Protein AF-A0A071LYA4-F1 (afdb_monomer_lite)

Secondary structure (DSSP, 8-state):
-----SSS------SSS------SSS------SS------SS------SSEEEEEETTEEEEEETTEEEEE-SS------S----PPPP---------SS---S---HHHHHHHHHHT-------

Structure (mmCIF, N/CA/C/O backbone):
data_AF-A0A071LYA4-F1
#
_entry.id   AF-A0A071LYA4-F1
#
loop_
_atom_site.group_PDB
_atom_site.id
_atom_site.type_symbol
_atom_site.label_atom_id
_atom_site.label_alt_id
_atom_site.label_comp_id
_atom_site.label_asym_id
_atom_site.label_entity_id
_atom_site.label_seq_id
_atom_site.pdbx_PDB_ins_code
_atom_site.Cartn_x
_atom_site.Cartn_y
_atom_site.Cartn_z
_atom_site.occupancy
_atom_site.B_iso_or_equiv
_atom_site.auth_seq_id
_atom_site.auth_comp_id
_atom_site.auth_asym_id
_atom_site.auth_atom_id
_atom_site.pdbx_PDB_model_num
ATOM 1 N N . MET A 1 1 ? -26.573 -4.778 8.489 1.00 68.19 1 MET A N 1
ATOM 2 C CA . MET A 1 1 ? -26.110 -4.391 9.841 1.00 68.19 1 MET A CA 1
ATOM 3 C C . MET A 1 1 ? -24.895 -3.494 9.671 1.00 68.19 1 MET A C 1
ATOM 5 O O . MET A 1 1 ? -24.032 -3.852 8.880 1.00 68.19 1 MET A O 1
ATOM 9 N N . GLY A 1 2 ? -24.847 -2.335 10.327 1.00 89.19 2 GLY A N 1
ATOM 10 C CA . GLY A 1 2 ? -23.759 -1.366 10.171 1.00 89.19 2 GLY A CA 1
ATOM 11 C C . GLY A 1 2 ? -23.593 -0.511 11.422 1.00 89.19 2 GLY A C 1
ATOM 12 O O . GLY A 1 2 ? -24.524 -0.397 12.216 1.00 89.19 2 GLY A O 1
ATOM 13 N N . VAL A 1 3 ? -22.405 0.060 11.597 1.00 92.12 3 VAL A N 1
ATOM 14 C CA . VAL A 1 3 ? -22.086 0.982 12.693 1.00 92.12 3 VAL A CA 1
ATOM 15 C C . VAL A 1 3 ? -21.776 2.338 12.076 1.00 92.12 3 VAL A C 1
ATOM 17 O O . VAL A 1 3 ? -20.984 2.423 11.140 1.00 92.12 3 VAL A O 1
ATOM 20 N N . PHE A 1 4 ? -22.409 3.387 12.590 1.00 94.44 4 PHE A N 1
ATOM 21 C CA . PHE A 1 4 ? -22.237 4.756 12.119 1.00 94.44 4 PHE A CA 1
ATOM 22 C C . PHE A 1 4 ? -22.184 5.700 13.319 1.00 94.44 4 PHE A C 1
AT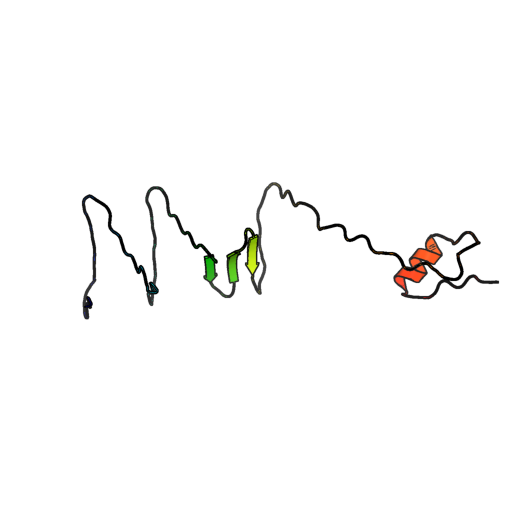OM 24 O O . PHE A 1 4 ? -23.008 5.596 14.225 1.00 94.44 4 PHE A O 1
ATOM 31 N N . ALA A 1 5 ? -21.212 6.609 13.324 1.00 94.88 5 ALA A N 1
ATOM 32 C CA . ALA A 1 5 ? -21.089 7.665 14.320 1.00 94.88 5 ALA A CA 1
ATOM 33 C C . ALA A 1 5 ? -21.239 9.015 13.611 1.00 94.88 5 ALA A C 1
ATOM 35 O O . ALA A 1 5 ? -20.425 9.351 12.756 1.00 94.88 5 ALA A O 1
ATOM 36 N N . GLN A 1 6 ? -22.284 9.772 13.956 1.00 94.38 6 GLN A N 1
ATOM 37 C CA . GLN A 1 6 ? -22.558 11.082 13.353 1.00 94.38 6 GLN A CA 1
ATOM 38 C C . GLN A 1 6 ? -21.661 12.188 13.928 1.00 94.38 6 GLN A C 1
ATOM 40 O O . GLN A 1 6 ? -21.243 13.086 13.207 1.00 94.38 6 GLN A O 1
ATOM 45 N N . HIS A 1 7 ? -21.359 12.113 15.227 1.00 93.12 7 HIS A N 1
ATOM 46 C CA . HIS A 1 7 ? -20.506 13.058 15.944 1.00 93.12 7 HIS A CA 1
ATOM 47 C C . HIS A 1 7 ? -19.510 12.290 16.825 1.00 93.12 7 HIS A C 1
ATOM 49 O O . HIS A 1 7 ? -19.835 11.228 17.357 1.00 93.12 7 HIS A O 1
ATOM 55 N N . GLY A 1 8 ? -18.304 12.835 17.005 1.00 90.81 8 GLY A N 1
ATOM 56 C CA . GLY A 1 8 ? -17.241 12.215 17.802 1.00 90.81 8 GLY A CA 1
ATOM 57 C C . GLY A 1 8 ? -16.367 11.240 17.005 1.00 90.81 8 GLY A C 1
ATOM 58 O O . GLY A 1 8 ? -16.170 11.407 15.805 1.00 90.81 8 GLY A O 1
ATOM 59 N N . LYS A 1 9 ? -15.793 10.241 17.689 1.00 92.25 9 LYS A N 1
ATOM 60 C CA . LYS A 1 9 ? -14.896 9.238 17.089 1.00 92.25 9 LYS A CA 1
ATOM 61 C C . LYS A 1 9 ? -15.485 7.836 17.196 1.00 92.25 9 LYS A C 1
ATOM 63 O O . LYS A 1 9 ? -16.080 7.492 18.213 1.00 92.25 9 LYS A O 1
ATOM 68 N N . LEU A 1 10 ? -15.229 7.009 16.189 1.00 94.62 10 LEU A N 1
ATOM 69 C CA . LEU A 1 10 ? -15.435 5.566 16.260 1.00 94.62 10 LEU A CA 1
ATOM 70 C C . LEU A 1 10 ? -14.089 4.895 16.561 1.00 94.62 10 LEU A C 1
ATOM 72 O O . LEU A 1 10 ? -13.127 5.084 15.820 1.00 94.62 10 LEU A O 1
ATOM 76 N N . SER A 1 11 ? -14.008 4.125 17.646 1.00 94.00 11 SER A N 1
ATOM 77 C CA . SER A 1 11 ? -12.791 3.401 18.030 1.00 94.00 11 SER A CA 1
ATOM 78 C C . SER A 1 11 ? -13.092 1.938 18.316 1.00 94.00 11 SER A C 1
ATOM 80 O O . SER A 1 11 ? -13.961 1.643 19.133 1.00 94.00 11 SER A O 1
ATOM 82 N N . LEU A 1 12 ? -12.327 1.038 17.698 1.00 93.44 12 LEU A N 1
ATOM 83 C CA . LEU A 1 12 ? -12.319 -0.386 18.015 1.00 93.44 12 LEU A CA 1
ATOM 84 C C . LEU A 1 12 ? -10.943 -0.743 18.575 1.00 93.44 12 LEU A C 1
ATOM 86 O O . LEU A 1 12 ? -9.937 -0.608 17.881 1.00 93.44 12 LEU A O 1
ATOM 90 N N . ILE A 1 13 ? -10.900 -1.153 19.840 1.00 94.94 13 ILE A N 1
ATOM 91 C CA . ILE A 1 13 ? -9.660 -1.417 20.570 1.00 94.94 13 ILE A CA 1
ATOM 92 C C . ILE A 1 13 ? -9.798 -2.779 21.244 1.00 94.94 13 ILE A C 1
ATOM 94 O O . ILE A 1 13 ? -10.793 -3.033 21.918 1.00 94.94 13 ILE A O 1
ATOM 98 N N . SER A 1 14 ? -8.792 -3.634 21.075 1.00 95.50 14 SER A N 1
ATOM 99 C CA . SER A 1 14 ? -8.645 -4.875 21.833 1.00 95.50 14 SER A CA 1
ATOM 100 C C . SER A 1 14 ? -7.408 -4.770 22.716 1.00 95.50 14 SER A C 1
ATOM 102 O O . SER A 1 14 ? -6.325 -4.471 22.216 1.00 95.50 14 SER A O 1
ATOM 104 N N . ALA A 1 15 ? -7.562 -4.988 24.023 1.00 95.00 15 ALA A N 1
ATOM 105 C CA . ALA A 1 15 ? -6.438 -4.965 24.961 1.00 95.00 15 ALA A CA 1
ATOM 106 C C . ALA A 1 15 ? -5.530 -6.194 24.794 1.00 95.00 15 ALA A C 1
ATOM 108 O O . ALA A 1 15 ? -4.311 -6.094 24.916 1.00 95.00 15 ALA A O 1
ATOM 109 N N . GLN A 1 16 ? -6.133 -7.352 24.515 1.00 93.00 16 GLN A N 1
ATOM 110 C CA . GLN A 1 16 ? -5.453 -8.623 24.292 1.00 93.00 16 GLN A CA 1
ATOM 111 C C . GLN A 1 16 ? -6.194 -9.422 23.220 1.00 93.00 16 GLN A C 1
ATOM 113 O O . GLN A 1 16 ? -7.422 -9.433 23.176 1.00 93.00 16 GLN A O 1
ATOM 118 N N . GLY A 1 17 ? -5.445 -10.121 22.371 1.00 93.56 17 GLY A N 1
ATOM 119 C CA . GLY A 1 17 ? -6.007 -10.911 21.275 1.00 93.56 17 GLY A CA 1
ATOM 120 C C . GLY A 1 17 ? -6.190 -10.124 19.968 1.00 93.56 17 GLY A C 1
ATOM 121 O O . GLY A 1 17 ? -6.072 -8.895 1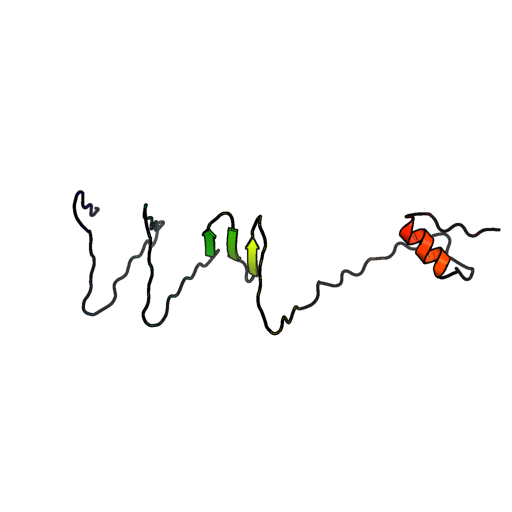9.945 1.00 93.56 17 GLY A O 1
ATOM 122 N N . PRO A 1 18 ? -6.425 -10.832 18.851 1.00 95.38 18 PRO A N 1
ATOM 123 C CA . PRO A 1 18 ? -6.393 -10.242 17.520 1.00 95.38 18 PRO A CA 1
ATOM 124 C C . PRO A 1 18 ? -7.672 -9.466 17.193 1.00 95.38 18 PRO A C 1
ATOM 126 O O . PRO A 1 18 ? -8.776 -9.879 17.535 1.00 95.38 18 PRO A O 1
ATOM 129 N N . VAL A 1 19 ? -7.519 -8.389 16.425 1.00 95.94 19 VAL A N 1
ATOM 130 C CA . VAL A 1 19 ? -8.624 -7.742 15.710 1.00 95.94 19 VAL A CA 1
ATOM 131 C C . VAL A 1 19 ? -8.558 -8.195 14.257 1.00 95.94 19 VAL A C 1
ATOM 133 O O . VAL A 1 19 ? -7.509 -8.081 13.625 1.00 95.94 19 VAL A O 1
ATOM 136 N N . GLN A 1 20 ? -9.660 -8.725 13.727 1.00 94.62 20 GLN A N 1
ATOM 137 C CA . GLN A 1 20 ? -9.729 -9.217 12.353 1.00 94.62 20 GLN A CA 1
ATOM 138 C C . GLN A 1 20 ? -10.900 -8.582 11.611 1.00 94.62 20 GLN A C 1
ATOM 140 O O . GLN A 1 20 ? -12.027 -8.569 12.100 1.00 94.62 20 GLN A O 1
ATOM 145 N N . PHE A 1 21 ? -10.628 -8.113 10.398 1.00 94.06 21 PHE A N 1
ATOM 146 C CA . PHE A 1 21 ? -11.637 -7.657 9.451 1.00 94.06 21 PHE A CA 1
ATOM 147 C C . PHE A 1 21 ? -11.519 -8.525 8.203 1.00 94.06 21 PHE A C 1
ATOM 149 O O . PHE A 1 21 ? -10.429 -8.652 7.648 1.00 94.06 21 PHE A O 1
ATOM 156 N N . GLN A 1 22 ? -12.617 -9.136 7.760 1.00 94.69 22 GLN A N 1
ATOM 157 C CA . GLN A 1 22 ? -12.615 -10.017 6.593 1.00 94.69 22 GLN A CA 1
ATOM 158 C C . GLN A 1 22 ? -13.873 -9.804 5.751 1.00 94.69 22 GLN A C 1
ATOM 160 O O . GLN A 1 22 ? -14.978 -9.726 6.281 1.00 94.69 22 GLN A O 1
ATOM 165 N N . ALA A 1 23 ? -13.696 -9.763 4.433 1.00 96.00 23 ALA A N 1
ATOM 166 C CA . ALA A 1 23 ? -14.776 -9.813 3.456 1.00 96.00 23 ALA A CA 1
ATOM 167 C C . ALA A 1 23 ? -14.569 -11.064 2.589 1.00 96.00 23 ALA A C 1
ATOM 169 O O . ALA A 1 23 ? -13.824 -11.031 1.618 1.00 96.00 23 ALA A O 1
ATOM 170 N N . GLN A 1 24 ? -15.170 -12.194 2.979 1.00 94.38 24 GLN A N 1
ATOM 171 C CA . GLN A 1 24 ? -14.879 -13.500 2.360 1.00 94.38 24 GLN A CA 1
ATOM 172 C C . GLN A 1 24 ? -15.393 -13.609 0.918 1.00 94.38 24 GLN A C 1
ATOM 174 O O . GLN A 1 24 ? -14.705 -14.140 0.054 1.00 94.38 24 GLN A O 1
ATOM 179 N N . ASN A 1 25 ? -16.578 -13.054 0.659 1.00 96.00 25 ASN A N 1
ATOM 180 C CA . ASN A 1 25 ? -17.245 -13.096 -0.647 1.00 96.00 25 ASN A CA 1
ATOM 181 C C . ASN A 1 25 ? -17.496 -11.689 -1.214 1.00 96.00 25 ASN A C 1
ATOM 183 O O . ASN A 1 25 ? -18.349 -11.507 -2.078 1.00 96.00 25 ASN A O 1
ATOM 187 N N . GLY A 1 26 ? -16.804 -10.676 -0.687 1.00 94.56 26 GLY A N 1
ATOM 188 C CA . GLY A 1 26 ? -17.047 -9.273 -1.011 1.00 94.56 26 GLY A CA 1
ATOM 189 C C . GLY A 1 26 ? -15.768 -8.450 -1.045 1.00 94.56 26 GLY A C 1
ATOM 190 O O . GLY A 1 26 ? -14.672 -8.948 -0.796 1.00 94.56 26 GLY A O 1
ATOM 191 N N . VAL A 1 27 ? -15.919 -7.167 -1.356 1.00 95.06 27 VAL A N 1
ATOM 192 C CA . VAL A 1 27 ? -14.807 -6.215 -1.399 1.00 95.06 27 VAL A CA 1
ATOM 193 C C . VAL A 1 27 ? -14.724 -5.465 -0.074 1.00 95.06 27 VAL A C 1
ATOM 195 O O . VAL A 1 27 ? -15.741 -5.108 0.517 1.00 95.06 27 VAL A O 1
ATOM 198 N N . MET A 1 28 ? -13.501 -5.207 0.380 1.00 95.56 28 MET A N 1
ATOM 199 C CA . MET A 1 28 ? -13.229 -4.328 1.509 1.00 95.56 28 MET A CA 1
ATOM 200 C C . MET A 1 28 ? -12.746 -2.967 0.996 1.00 95.56 28 MET A C 1
ATOM 202 O O . MET A 1 28 ? -11.756 -2.897 0.269 1.00 95.56 28 MET A O 1
ATOM 206 N N . HIS A 1 29 ? -13.422 -1.893 1.404 1.00 95.31 29 HIS A N 1
ATOM 207 C CA . HIS A 1 29 ? -13.019 -0.515 1.124 1.00 95.31 29 HIS A CA 1
ATOM 208 C C . HIS A 1 29 ? -12.669 0.202 2.429 1.00 95.31 29 HIS A C 1
ATOM 210 O O . HIS A 1 29 ? -13.491 0.272 3.339 1.00 95.31 29 HIS A O 1
ATOM 216 N N . LEU A 1 30 ? -11.447 0.736 2.510 1.00 94.94 30 LEU A N 1
ATOM 217 C CA . LEU A 1 30 ? -11.007 1.630 3.580 1.00 94.94 30 LEU A CA 1
ATOM 218 C C . LEU A 1 30 ? -10.654 2.975 2.950 1.00 94.94 30 LEU A C 1
ATOM 220 O O . LEU A 1 30 ? -9.736 3.062 2.136 1.00 94.94 30 LEU A O 1
ATOM 224 N N . SER A 1 31 ? -11.376 4.019 3.333 1.00 95.38 31 SER A N 1
ATOM 225 C CA . SER A 1 31 ? -11.181 5.377 2.833 1.00 95.38 31 SER A CA 1
ATOM 226 C C . SER A 1 31 ? -11.283 6.373 3.978 1.00 95.38 31 SER A C 1
ATOM 228 O O . SER A 1 31 ? -12.074 6.185 4.900 1.00 95.38 31 SER A O 1
ATOM 230 N N . ALA A 1 32 ? -10.500 7.441 3.899 1.00 96.44 32 ALA A N 1
ATOM 231 C CA . ALA A 1 32 ? -10.556 8.564 4.821 1.00 96.44 32 ALA A CA 1
ATOM 232 C C . ALA A 1 32 ? -10.393 9.856 4.018 1.00 96.44 32 ALA A C 1
ATOM 234 O O . ALA A 1 32 ? -9.552 9.910 3.125 1.00 96.44 32 ALA A O 1
ATOM 235 N N . GLU A 1 33 ? -11.180 10.880 4.341 1.00 96.31 33 GLU A N 1
ATOM 236 C CA . GLU A 1 33 ? -11.106 12.188 3.677 1.00 96.31 33 GLU A CA 1
ATOM 237 C C . GLU A 1 33 ? -9.781 12.904 3.969 1.00 96.31 33 GLU A C 1
ATOM 239 O O . GLU A 1 33 ? -9.187 13.509 3.085 1.00 96.31 33 GLU A O 1
ATOM 244 N N . GLN A 1 34 ? -9.299 12.805 5.210 1.00 96.00 34 GLN A N 1
ATOM 245 C CA . GLN A 1 34 ? -8.090 13.498 5.647 1.00 96.00 34 GLN A CA 1
ATOM 246 C C . GLN A 1 34 ? -6.859 12.592 5.571 1.00 96.00 34 GLN A C 1
ATOM 248 O O . GLN A 1 34 ? -6.022 12.717 4.682 1.00 96.00 34 GLN A O 1
ATOM 253 N N . LYS A 1 35 ? -6.717 11.676 6.535 1.00 95.75 35 LYS A N 1
ATOM 254 C CA . LYS A 1 35 ? -5.518 10.852 6.687 1.00 95.75 35 LYS A CA 1
ATOM 255 C C . LYS A 1 35 ? -5.887 9.426 7.055 1.00 95.75 35 LYS A C 1
ATOM 257 O O . LYS A 1 35 ? -6.620 9.194 8.013 1.00 95.75 35 LYS A O 1
ATOM 262 N N . LEU A 1 36 ? -5.287 8.475 6.347 1.00 96.25 36 LEU A N 1
ATOM 263 C CA . LEU A 1 36 ? -5.298 7.059 6.695 1.00 96.25 36 LEU A CA 1
ATOM 264 C C . LEU A 1 36 ? -3.900 6.667 7.184 1.00 96.25 36 LEU A C 1
ATOM 266 O O . LEU A 1 36 ? -2.905 6.949 6.521 1.00 96.25 36 LEU A O 1
ATOM 270 N N . THR A 1 37 ? -3.815 6.057 8.367 1.00 96.12 37 THR A N 1
ATOM 271 C CA . THR A 1 37 ? -2.545 5.657 8.990 1.00 96.12 37 THR A CA 1
ATOM 272 C C . THR A 1 37 ? -2.609 4.187 9.388 1.00 96.12 37 THR A C 1
ATOM 274 O O . THR A 1 37 ? -3.450 3.809 10.198 1.00 96.12 37 THR A O 1
ATOM 277 N N . LEU A 1 38 ? -1.712 3.369 8.833 1.00 95.31 38 LEU A N 1
ATOM 278 C CA . LEU A 1 38 ? -1.515 1.969 9.212 1.00 95.31 38 LEU A CA 1
ATOM 279 C C . LEU A 1 38 ? -0.118 1.843 9.812 1.00 95.31 38 LEU A C 1
ATOM 281 O O . LEU A 1 38 ? 0.873 2.067 9.122 1.00 95.31 38 LEU A O 1
ATOM 285 N N . ILE A 1 39 ? -0.047 1.533 11.104 1.00 96.12 39 ILE A N 1
ATOM 286 C CA . ILE A 1 39 ? 1.211 1.404 11.843 1.00 96.12 39 ILE A CA 1
ATOM 287 C C . ILE A 1 39 ? 1.216 0.044 12.526 1.00 96.12 39 ILE A C 1
ATOM 289 O O . ILE A 1 39 ? 0.228 -0.356 13.139 1.00 96.12 39 ILE A O 1
ATOM 293 N N . SER A 1 40 ? 2.350 -0.641 12.439 1.00 96.19 40 SER A N 1
ATOM 294 C CA . SER A 1 40 ? 2.633 -1.854 13.195 1.00 96.19 40 SER A CA 1
ATOM 295 C C . SER A 1 40 ? 3.930 -1.665 13.966 1.00 96.19 40 SER A C 1
ATOM 297 O O . SER A 1 40 ? 4.878 -1.078 13.452 1.00 96.19 40 SER A O 1
ATOM 299 N N . ALA A 1 41 ? 3.975 -2.173 15.195 1.00 96.75 41 ALA A N 1
ATOM 300 C CA . ALA A 1 41 ? 5.174 -2.121 16.025 1.00 96.75 41 ALA A CA 1
ATOM 301 C C . ALA A 1 41 ? 6.262 -3.111 15.573 1.00 96.75 41 ALA A C 1
ATOM 303 O O . ALA A 1 41 ? 7.413 -2.969 15.975 1.00 96.75 41 ALA A O 1
ATOM 304 N N . LYS A 1 42 ? 5.902 -4.132 14.782 1.00 96.69 42 LYS A N 1
ATOM 305 C CA . LYS A 1 42 ? 6.830 -5.183 14.336 1.00 96.69 42 LYS A CA 1
ATOM 306 C C . LYS A 1 42 ? 6.847 -5.310 12.820 1.00 96.69 42 LYS A C 1
ATOM 308 O O . LYS A 1 42 ? 7.848 -5.003 12.190 1.00 96.69 42 LYS A O 1
ATOM 313 N N . GLU A 1 43 ? 5.731 -5.742 12.244 1.00 96.31 43 GLU A N 1
ATOM 314 C CA . GLU A 1 43 ? 5.627 -6.036 10.817 1.00 96.31 43 GLU A CA 1
ATOM 315 C C . GLU A 1 43 ? 4.269 -5.596 10.268 1.00 96.31 43 GLU A C 1
ATOM 317 O O . GLU A 1 43 ? 3.232 -5.805 10.904 1.00 96.31 43 GLU A O 1
ATOM 322 N N . LEU A 1 44 ? 4.282 -4.988 9.081 1.00 96.50 44 LEU A N 1
ATOM 323 C CA . LEU A 1 44 ? 3.093 -4.678 8.297 1.00 96.50 44 LEU A CA 1
ATOM 324 C C . LEU A 1 44 ? 3.153 -5.474 6.991 1.00 96.50 44 LEU A C 1
ATOM 326 O O . LEU A 1 44 ? 3.974 -5.177 6.125 1.00 96.50 44 LEU A O 1
ATOM 330 N N . LEU A 1 45 ? 2.265 -6.456 6.844 1.00 96.31 45 LEU A N 1
ATOM 331 C CA . LEU A 1 45 ? 2.173 -7.289 5.648 1.00 96.31 45 LEU A CA 1
ATOM 332 C C . LEU A 1 45 ? 1.001 -6.836 4.770 1.00 96.31 45 LEU A C 1
ATOM 334 O O . LEU A 1 45 ? -0.149 -6.837 5.205 1.00 96.31 45 LEU A O 1
ATOM 338 N N . LEU A 1 46 ? 1.291 -6.500 3.512 1.00 95.1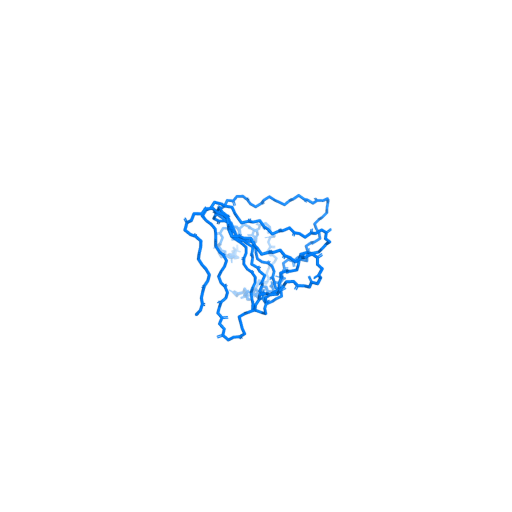9 46 LEU A N 1
ATOM 339 C CA . LEU A 1 46 ? 0.291 -6.270 2.470 1.00 95.19 46 LEU A CA 1
ATOM 340 C C . LEU A 1 46 ? 0.475 -7.330 1.387 1.00 95.19 46 LEU A C 1
ATOM 342 O O . LEU A 1 46 ? 1.516 -7.376 0.736 1.00 95.19 46 LEU A O 1
ATOM 346 N N . ALA A 1 47 ? -0.532 -8.178 1.197 1.00 94.62 47 ALA A N 1
ATOM 347 C CA . ALA A 1 47 ? -0.484 -9.281 0.247 1.00 94.62 47 ALA A CA 1
ATOM 348 C C . ALA A 1 47 ? -1.724 -9.272 -0.652 1.00 94.62 47 ALA A C 1
ATOM 350 O O . ALA A 1 47 ? -2.854 -9.155 -0.182 1.00 94.62 47 ALA A O 1
ATOM 351 N N . GLY A 1 48 ? -1.508 -9.421 -1.957 1.00 94.00 48 GLY A N 1
ATOM 352 C CA . GLY A 1 48 ? -2.566 -9.540 -2.953 1.00 94.00 48 GLY A CA 1
ATOM 353 C C . GLY A 1 48 ? -2.216 -10.633 -3.953 1.00 94.00 48 GLY A C 1
ATOM 354 O O . GLY A 1 48 ? -1.107 -10.659 -4.474 1.00 94.00 48 GLY A O 1
ATOM 355 N N . ARG A 1 49 ? -3.161 -11.536 -4.241 1.00 94.31 49 ARG A N 1
ATOM 356 C CA . ARG A 1 49 ? -2.924 -12.669 -5.157 1.00 94.31 49 ARG A CA 1
ATOM 357 C C . ARG A 1 49 ? -2.675 -12.230 -6.602 1.00 94.31 49 ARG A C 1
ATOM 359 O O . ARG A 1 49 ? -1.872 -12.840 -7.294 1.00 94.31 49 ARG A O 1
ATOM 366 N N . LYS A 1 50 ? -3.423 -11.228 -7.076 1.00 95.81 50 LYS A N 1
ATOM 367 C CA . LYS A 1 50 ? -3.344 -10.745 -8.465 1.00 95.81 50 LYS A CA 1
ATOM 368 C C . LYS A 1 50 ? -2.386 -9.565 -8.600 1.00 95.81 50 LYS A C 1
ATOM 370 O O . LYS A 1 50 ? -1.509 -9.586 -9.454 1.00 95.81 50 LYS A O 1
ATOM 375 N N . ARG A 1 51 ? -2.583 -8.537 -7.770 1.00 96.38 51 ARG A N 1
ATOM 376 C CA . ARG A 1 51 ? -1.884 -7.256 -7.879 1.00 96.38 51 ARG A CA 1
ATOM 377 C C . ARG A 1 51 ? -1.877 -6.513 -6.547 1.00 96.38 51 ARG A C 1
ATOM 379 O O . ARG A 1 51 ? -2.873 -6.553 -5.825 1.00 96.38 51 ARG A O 1
ATOM 386 N N . ILE A 1 52 ? -0.804 -5.771 -6.287 1.00 97.06 52 ILE A N 1
ATOM 387 C CA . ILE A 1 52 ? -0.757 -4.685 -5.298 1.00 97.06 52 ILE A CA 1
ATOM 388 C C . ILE A 1 52 ? -0.440 -3.390 -6.048 1.00 97.06 52 ILE A C 1
ATOM 390 O O . ILE A 1 52 ? 0.497 -3.362 -6.844 1.00 97.06 52 ILE A O 1
ATOM 394 N N . ARG A 1 53 ? -1.220 -2.326 -5.819 1.00 96.56 53 ARG A N 1
ATOM 395 C CA . ARG A 1 53 ? -0.995 -1.008 -6.426 1.00 96.56 53 ARG A CA 1
ATOM 396 C C . ARG A 1 53 ? -0.956 0.073 -5.354 1.00 96.56 53 ARG A C 1
ATOM 398 O O . ARG A 1 53 ? -1.924 0.245 -4.621 1.00 96.56 53 ARG A O 1
ATOM 405 N N . LEU A 1 54 ? 0.141 0.818 -5.313 1.00 96.06 54 LEU A N 1
ATOM 406 C CA . LEU A 1 54 ? 0.319 1.990 -4.460 1.00 96.06 54 LEU A CA 1
ATOM 407 C C . LEU A 1 54 ? 0.344 3.224 -5.356 1.00 96.06 54 LEU A C 1
ATOM 409 O O . LEU A 1 54 ? 1.094 3.244 -6.328 1.00 96.06 54 LEU A O 1
ATOM 413 N N . VAL A 1 55 ? -0.486 4.225 -5.070 1.00 95.44 55 VAL A N 1
ATOM 414 C CA . VAL A 1 55 ? -0.675 5.400 -5.936 1.00 95.44 55 VAL A CA 1
ATOM 415 C C . VAL A 1 55 ? -0.614 6.660 -5.094 1.00 95.44 55 VAL A C 1
ATOM 417 O O . VAL A 1 55 ? -1.247 6.726 -4.044 1.00 95.44 55 VAL A O 1
ATOM 420 N N . GLY A 1 56 ? 0.098 7.672 -5.576 1.00 94.44 56 GLY A N 1
ATOM 421 C CA . GLY A 1 56 ? 0.135 8.987 -4.946 1.00 94.44 56 GLY A CA 1
ATOM 422 C C . GLY A 1 56 ? 0.739 10.029 -5.878 1.00 94.44 56 GLY A C 1
ATOM 423 O O . GLY A 1 56 ? 1.715 9.746 -6.569 1.00 94.44 56 GLY A O 1
ATOM 424 N N . GLY A 1 57 ? 0.141 11.225 -5.930 1.00 92.75 57 GLY A N 1
ATOM 425 C CA . GLY A 1 57 ? 0.680 12.359 -6.694 1.00 92.75 57 GLY A CA 1
ATOM 426 C C . GLY A 1 57 ? 0.939 12.064 -8.179 1.00 92.75 57 GLY A C 1
ATOM 427 O O . GLY A 1 57 ? 1.946 12.506 -8.717 1.00 92.75 57 GLY A O 1
ATOM 428 N N . GLY A 1 58 ? 0.092 11.249 -8.822 1.00 92.19 58 GLY A N 1
ATOM 429 C CA . GLY A 1 58 ? 0.256 10.850 -10.229 1.00 92.19 58 GLY A CA 1
ATOM 430 C C . GLY A 1 58 ? 1.328 9.784 -10.495 1.00 92.19 58 GLY A C 1
ATOM 431 O O . GLY A 1 58 ? 1.534 9.407 -11.644 1.00 92.19 58 GLY A O 1
ATOM 432 N N . SER A 1 59 ? 1.990 9.269 -9.456 1.00 96.25 59 SER A N 1
ATOM 433 C CA . SER A 1 59 ? 2.946 8.160 -9.555 1.00 96.25 59 SER A CA 1
ATOM 434 C C . SER A 1 59 ? 2.355 6.875 -8.978 1.00 96.25 59 SER A C 1
ATOM 436 O O . SER A 1 59 ? 1.473 6.920 -8.112 1.00 96.25 59 SER A O 1
ATOM 438 N N . SER A 1 60 ? 2.834 5.718 -9.437 1.00 96.06 60 SER A N 1
ATOM 439 C CA . SER A 1 60 ? 2.414 4.429 -8.903 1.00 96.06 60 SER A CA 1
ATOM 440 C C . SER A 1 60 ? 3.510 3.366 -8.853 1.00 96.06 60 SER A C 1
ATOM 442 O O . SER A 1 60 ? 4.450 3.364 -9.646 1.00 96.06 60 SER A O 1
ATOM 444 N N . ILE A 1 61 ? 3.368 2.458 -7.888 1.00 96.50 61 ILE A N 1
ATOM 445 C CA . ILE A 1 61 ? 4.149 1.227 -7.761 1.00 96.50 61 ILE A CA 1
ATOM 446 C C . ILE A 1 61 ? 3.173 0.067 -7.910 1.00 96.50 61 ILE A C 1
ATOM 448 O O . ILE A 1 61 ? 2.176 -0.005 -7.185 1.00 96.50 61 ILE A O 1
ATOM 452 N N . ILE A 1 62 ? 3.450 -0.829 -8.851 1.00 96.94 62 ILE A N 1
ATOM 453 C CA . ILE A 1 62 ? 2.605 -1.983 -9.156 1.00 96.94 62 ILE A CA 1
ATOM 454 C C . ILE A 1 62 ? 3.430 -3.253 -8.977 1.00 96.94 62 ILE A C 1
ATOM 456 O O . ILE A 1 62 ? 4.488 -3.399 -9.583 1.00 96.94 62 ILE A O 1
ATOM 460 N N . ILE A 1 63 ? 2.926 -4.177 -8.163 1.00 97.06 63 ILE A N 1
ATOM 461 C CA . ILE A 1 63 ? 3.468 -5.529 -8.006 1.00 97.06 63 ILE A CA 1
ATOM 462 C C . ILE A 1 63 ? 2.467 -6.489 -8.639 1.00 97.06 63 ILE A C 1
ATOM 464 O O . ILE A 1 63 ? 1.330 -6.589 -8.171 1.00 97.06 63 ILE A O 1
ATOM 468 N N . GLU A 1 64 ? 2.866 -7.161 -9.714 1.00 96.19 64 GLU A N 1
ATOM 469 C CA . GLU A 1 64 ? 2.002 -8.052 -10.492 1.00 96.19 64 GLU A CA 1
ATOM 470 C C . GLU A 1 64 ? 2.840 -9.060 -11.287 1.00 96.19 64 GLU A C 1
ATOM 472 O O . GLU A 1 64 ? 3.875 -8.698 -11.838 1.00 96.19 64 GLU A O 1
ATOM 477 N N . GLN A 1 65 ? 2.392 -10.321 -11.363 1.00 92.69 65 GLN A N 1
ATOM 478 C CA . GLN A 1 65 ? 3.020 -11.374 -12.187 1.00 92.69 65 GLN A CA 1
ATOM 479 C C . GLN A 1 65 ? 4.536 -11.553 -11.948 1.00 92.69 65 GLN A C 1
ATOM 481 O O . GLN A 1 65 ? 5.299 -11.807 -12.874 1.00 92.69 65 GLN A O 1
ATOM 486 N N . GLY A 1 66 ? 4.990 -11.401 -10.700 1.00 90.06 66 GLY A N 1
ATOM 487 C CA . GLY A 1 66 ? 6.412 -11.518 -10.348 1.00 90.06 66 GLY A CA 1
ATOM 488 C C . GLY A 1 66 ? 7.268 -10.308 -10.743 1.00 90.06 66 GLY A C 1
ATOM 489 O O . GLY A 1 66 ? 8.481 -10.343 -10.574 1.00 90.06 66 GLY A O 1
ATOM 490 N N . GLN A 1 67 ? 6.655 -9.230 -11.238 1.00 91.81 67 GLN A N 1
ATOM 491 C CA . GLN A 1 67 ? 7.334 -7.997 -11.622 1.00 91.81 67 GLN A CA 1
ATOM 492 C C . GLN A 1 67 ? 6.970 -6.845 -10.682 1.00 91.81 67 GLN A C 1
ATOM 494 O O . GLN A 1 67 ? 5.858 -6.770 -10.154 1.00 91.81 67 GLN A O 1
ATOM 499 N N . ILE A 1 68 ? 7.910 -5.912 -10.529 1.00 94.31 68 ILE A N 1
ATOM 500 C CA . ILE A 1 68 ? 7.691 -4.614 -9.890 1.00 94.31 68 ILE A CA 1
ATOM 501 C C . ILE A 1 68 ? 7.797 -3.546 -10.978 1.00 94.31 68 ILE A C 1
ATOM 503 O O . ILE A 1 68 ? 8.828 -3.431 -11.638 1.00 94.31 68 ILE A O 1
ATOM 507 N N . LYS A 1 69 ? 6.732 -2.765 -11.162 1.00 93.94 69 LYS A N 1
ATOM 508 C CA . LYS A 1 69 ? 6.666 -1.660 -12.123 1.00 93.94 69 LYS A CA 1
ATOM 509 C C . LYS A 1 69 ? 6.574 -0.335 -11.379 1.00 93.94 69 LYS A C 1
ATOM 511 O O . LYS A 1 69 ? 5.765 -0.186 -10.462 1.00 93.94 69 LYS A O 1
ATOM 516 N N . TYR A 1 70 ? 7.399 0.617 -11.798 1.00 94.12 70 TYR A N 1
ATOM 517 C CA . TYR A 1 70 ? 7.387 1.996 -11.322 1.00 94.12 70 TYR A CA 1
ATOM 518 C C . TYR A 1 70 ? 6.860 2.880 -12.451 1.00 94.12 70 TYR A C 1
ATOM 520 O O . TYR A 1 70 ? 7.472 2.946 -13.513 1.00 94.12 70 TYR A O 1
ATOM 528 N N . GLU A 1 71 ? 5.731 3.546 -12.231 1.00 94.31 71 GLU A N 1
ATOM 529 C CA . GLU A 1 71 ? 5.111 4.449 -13.203 1.00 94.31 71 GLU A CA 1
ATOM 530 C C . GLU A 1 71 ? 5.106 5.869 -12.634 1.00 94.31 71 GLU A C 1
ATOM 532 O O . GLU A 1 71 ? 4.588 6.107 -11.543 1.00 94.31 71 GLU A O 1
ATOM 537 N N . THR A 1 72 ? 5.678 6.831 -13.353 1.00 95.06 72 THR A N 1
ATOM 538 C CA . THR A 1 72 ? 5.620 8.252 -12.991 1.00 95.06 72 THR A CA 1
ATOM 539 C C . THR A 1 72 ? 5.681 9.108 -14.251 1.00 95.06 72 THR A C 1
ATOM 541 O O . THR A 1 72 ? 6.370 8.753 -15.203 1.00 95.06 72 THR A O 1
ATOM 544 N N . ALA A 1 73 ? 4.951 10.224 -14.264 1.00 90.56 73 ALA A N 1
ATOM 545 C CA . ALA A 1 73 ? 5.066 11.237 -15.316 1.00 90.56 73 ALA A CA 1
ATOM 546 C C . ALA A 1 73 ? 6.246 12.198 -15.075 1.00 90.56 73 ALA A C 1
ATOM 548 O O . ALA A 1 73 ? 6.651 12.918 -15.983 1.00 90.56 73 ALA A O 1
ATOM 549 N N . GLY A 1 74 ? 6.765 12.239 -13.842 1.00 90.38 74 GLY A N 1
ATOM 550 C CA . GLY A 1 74 ? 7.876 13.097 -13.442 1.00 90.38 74 GLY A CA 1
A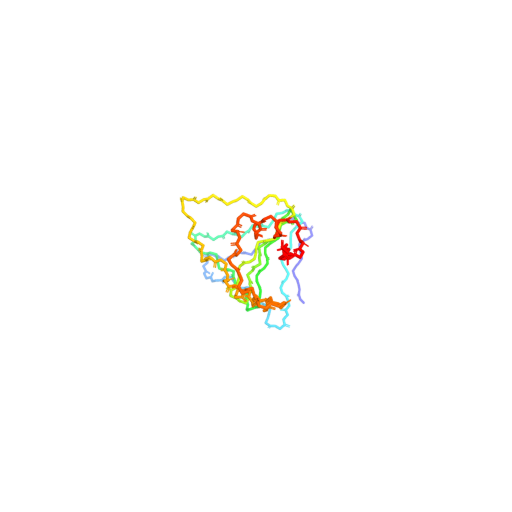TOM 551 C C . GLY A 1 74 ? 9.211 12.355 -13.398 1.00 90.38 74 GLY A C 1
ATOM 552 O O . GLY A 1 74 ? 9.422 11.339 -14.056 1.00 90.38 74 GLY A O 1
ATOM 553 N N . THR A 1 75 ? 10.130 12.863 -12.581 1.00 90.31 75 THR A N 1
ATOM 554 C CA . THR A 1 75 ? 11.461 12.271 -12.416 1.00 90.31 75 THR A CA 1
ATOM 555 C C . THR A 1 75 ? 11.430 11.074 -11.466 1.00 90.31 75 THR A C 1
ATOM 557 O O . THR A 1 75 ? 11.024 11.196 -10.309 1.00 90.31 75 THR A O 1
ATOM 560 N N . TYR A 1 76 ? 11.951 9.930 -11.914 1.00 88.81 76 TYR A N 1
ATOM 561 C CA . TYR A 1 76 ? 12.237 8.782 -11.053 1.00 88.81 76 TYR A CA 1
ATOM 562 C C . TYR A 1 76 ? 13.660 8.874 -10.479 1.00 88.81 76 TYR A C 1
ATOM 564 O O . TYR A 1 76 ? 14.643 8.612 -11.171 1.00 88.81 76 TYR A O 1
ATOM 572 N N . THR A 1 77 ? 13.781 9.231 -9.198 1.00 90.00 77 THR A N 1
ATOM 573 C CA . THR A 1 77 ? 15.078 9.322 -8.507 1.00 90.00 77 THR A CA 1
ATOM 574 C C . THR A 1 77 ? 15.353 8.056 -7.700 1.00 90.00 77 THR A C 1
ATOM 576 O O . THR A 1 77 ? 14.708 7.811 -6.681 1.00 90.00 77 THR A O 1
ATOM 579 N N . ARG A 1 78 ? 16.371 7.283 -8.094 1.00 87.69 78 ARG A N 1
ATOM 580 C CA . ARG A 1 78 ? 16.859 6.114 -7.345 1.00 87.69 78 ARG A CA 1
ATOM 581 C C . ARG A 1 78 ? 18.258 6.383 -6.791 1.00 87.69 78 ARG A C 1
ATOM 583 O O . ARG A 1 78 ? 19.187 6.624 -7.552 1.00 87.69 78 ARG A O 1
ATOM 590 N N . LYS A 1 79 ? 18.422 6.309 -5.467 1.00 88.38 79 LYS A N 1
ATOM 591 C CA . LYS A 1 79 ? 19.722 6.457 -4.787 1.00 88.38 79 LYS A CA 1
ATOM 592 C C . LYS A 1 79 ? 20.229 5.086 -4.342 1.00 88.38 79 LYS A C 1
ATOM 594 O O . LYS A 1 79 ? 19.603 4.455 -3.497 1.00 88.38 79 LYS A O 1
ATOM 599 N N . ALA A 1 80 ? 21.347 4.626 -4.899 1.00 87.50 80 ALA A N 1
ATOM 600 C CA . ALA A 1 80 ? 21.984 3.370 -4.508 1.00 87.50 80 ALA A CA 1
ATOM 601 C C . ALA A 1 80 ? 23.509 3.460 -4.668 1.00 87.50 80 ALA A C 1
ATOM 603 O O . ALA A 1 80 ? 23.992 4.092 -5.603 1.00 87.50 80 ALA A O 1
ATOM 604 N N . ARG A 1 81 ? 24.267 2.810 -3.771 1.00 88.38 81 ARG A N 1
ATOM 605 C CA . ARG A 1 81 ? 25.741 2.724 -3.855 1.00 88.38 81 ARG A CA 1
ATOM 606 C C . ARG A 1 81 ? 26.202 1.869 -5.040 1.00 88.38 81 ARG A C 1
ATOM 608 O O . ARG A 1 81 ? 27.244 2.137 -5.623 1.00 88.38 81 ARG A O 1
ATOM 615 N N . ARG A 1 82 ? 25.434 0.829 -5.363 1.00 84.88 82 ARG A N 1
ATOM 616 C CA . ARG A 1 82 ? 25.653 -0.077 -6.489 1.00 84.88 82 ARG A CA 1
ATOM 617 C C . ARG A 1 82 ? 24.298 -0.489 -7.052 1.00 84.88 82 ARG A C 1
ATOM 619 O O . ARG A 1 82 ? 23.348 -0.699 -6.299 1.00 84.88 82 ARG A O 1
ATOM 626 N N . LEU A 1 83 ? 24.226 -0.559 -8.372 1.00 81.12 83 LEU A N 1
ATOM 627 C CA . LEU A 1 83 ? 23.070 -1.002 -9.133 1.00 81.12 83 LEU A CA 1
ATOM 628 C C . LEU A 1 83 ? 23.518 -2.172 -10.001 1.00 81.12 83 LEU A C 1
ATOM 630 O O . LEU A 1 83 ? 24.089 -1.963 -11.067 1.00 81.12 83 LEU A O 1
ATOM 634 N N . ASP A 1 84 ? 23.267 -3.391 -9.542 1.00 78.69 84 ASP A N 1
ATOM 635 C CA . ASP A 1 84 ? 23.401 -4.563 -10.399 1.00 78.69 84 ASP A CA 1
ATOM 636 C C . ASP A 1 84 ? 22.107 -4.676 -11.207 1.00 78.69 84 ASP A C 1
ATOM 638 O O . ASP A 1 84 ? 21.017 -4.845 -10.659 1.00 78.69 84 ASP A O 1
ATOM 642 N N . THR A 1 85 ? 22.224 -4.459 -12.512 1.00 73.00 85 THR A N 1
ATOM 643 C CA . THR A 1 85 ? 21.125 -4.618 -13.463 1.00 73.00 85 THR A CA 1
ATOM 644 C C . THR A 1 85 ? 21.526 -5.774 -14.359 1.00 73.00 85 THR A C 1
ATOM 646 O O . THR A 1 85 ? 22.604 -5.728 -14.953 1.00 73.00 85 THR A O 1
ATOM 649 N N . GLU A 1 86 ? 20.701 -6.815 -14.442 1.00 68.31 86 GLU A N 1
ATOM 650 C CA . GLU A 1 86 ? 20.847 -7.788 -15.521 1.00 68.31 86 GLU A CA 1
ATOM 651 C C . GLU A 1 86 ? 20.637 -7.007 -16.822 1.00 68.31 86 GLU A C 1
ATOM 653 O O . GLU A 1 86 ? 19.610 -6.346 -16.991 1.00 68.31 86 GLU A O 1
ATOM 658 N N . GLY A 1 87 ? 21.666 -6.944 -17.671 1.00 64.00 87 GLY A N 1
ATOM 659 C CA . GLY A 1 87 ? 21.619 -6.167 -18.910 1.00 64.00 87 GLY A CA 1
ATOM 660 C C . GLY A 1 87 ? 20.377 -6.506 -19.742 1.00 64.00 87 GLY A C 1
ATOM 661 O O . GLY A 1 87 ? 19.812 -7.592 -19.622 1.00 64.00 87 GLY A O 1
ATOM 662 N N . GLY A 1 88 ? 19.940 -5.568 -20.586 1.00 63.56 88 GLY A N 1
ATOM 663 C CA . GLY A 1 88 ? 18.786 -5.792 -21.458 1.00 63.56 88 GLY A CA 1
ATOM 664 C C . GLY A 1 88 ? 18.941 -7.070 -22.288 1.00 63.56 88 GLY A C 1
ATOM 665 O O . GLY A 1 88 ? 20.053 -7.435 -22.673 1.00 63.56 88 GLY A O 1
ATOM 666 N N . ALA A 1 89 ? 17.826 -7.748 -22.568 1.00 65.00 89 ALA A N 1
ATOM 667 C CA . ALA A 1 89 ? 17.828 -8.927 -23.425 1.00 65.00 89 ALA A CA 1
ATOM 668 C C . ALA A 1 89 ? 18.495 -8.584 -24.769 1.00 65.00 89 ALA A C 1
ATOM 670 O O . ALA A 1 89 ? 18.009 -7.727 -25.508 1.00 65.00 89 ALA A O 1
ATOM 671 N N . SER A 1 90 ? 19.622 -9.234 -25.075 1.00 63.03 90 SER A N 1
ATOM 672 C CA . SER A 1 90 ? 20.268 -9.115 -26.381 1.00 63.03 90 SER A CA 1
ATOM 673 C C . SER A 1 90 ? 19.348 -9.758 -27.413 1.00 63.03 90 SER A C 1
ATOM 675 O O . SER A 1 90 ? 19.233 -10.982 -27.487 1.00 63.03 90 SER A O 1
ATOM 677 N N . GLN A 1 91 ? 18.636 -8.933 -28.177 1.00 66.44 91 GLN A N 1
ATOM 678 C CA . GLN A 1 91 ? 17.949 -9.407 -29.367 1.00 66.44 91 GLN A CA 1
ATOM 679 C C . GLN A 1 91 ? 19.003 -9.590 -30.455 1.00 66.44 91 GLN A C 1
ATOM 681 O O . GLN A 1 91 ? 19.705 -8.645 -30.820 1.00 66.44 91 GLN A O 1
ATOM 686 N N . ARG A 1 92 ? 19.135 -10.819 -30.964 1.00 61.97 92 ARG A N 1
ATOM 687 C CA . ARG A 1 92 ? 19.893 -11.056 -32.191 1.00 61.97 92 ARG A CA 1
ATOM 688 C C . ARG A 1 92 ? 19.150 -10.337 -33.309 1.00 61.97 92 ARG A C 1
ATOM 690 O O . ARG A 1 92 ? 18.072 -10.768 -33.702 1.00 61.97 92 ARG A O 1
ATOM 697 N N . ILE A 1 93 ? 19.707 -9.229 -33.781 1.00 65.31 93 ILE A N 1
ATOM 698 C CA . ILE A 1 93 ? 19.261 -8.623 -35.029 1.00 65.31 93 ILE A CA 1
ATOM 699 C C . ILE A 1 93 ? 19.673 -9.605 -36.125 1.00 65.31 93 ILE A C 1
ATOM 701 O O . ILE A 1 93 ? 20.866 -9.829 -36.338 1.00 65.31 93 ILE A O 1
ATOM 705 N N . GLU A 1 94 ? 18.699 -10.228 -36.784 1.00 69.12 94 GLU A N 1
ATOM 706 C CA . GLU A 1 94 ? 18.950 -10.911 -38.049 1.00 69.12 94 GLU A CA 1
ATOM 707 C C . GLU A 1 94 ? 19.315 -9.832 -39.066 1.00 69.12 94 GLU A C 1
ATOM 709 O O . GLU A 1 94 ? 18.470 -9.067 -39.528 1.00 69.12 94 GLU A O 1
ATOM 714 N N . MET A 1 95 ? 20.615 -9.696 -39.330 1.00 65.62 95 MET A N 1
ATOM 715 C CA . MET A 1 95 ? 21.100 -8.753 -40.324 1.00 65.62 95 MET A CA 1
ATOM 716 C C . MET A 1 95 ? 20.619 -9.243 -41.697 1.00 65.62 95 MET A C 1
ATOM 718 O O . MET A 1 95 ? 20.902 -10.395 -42.043 1.00 65.62 95 MET A O 1
ATOM 722 N N . PRO A 1 96 ? 19.889 -8.424 -42.475 1.00 69.00 96 PRO A N 1
ATOM 723 C CA . PRO A 1 96 ? 19.497 -8.816 -43.818 1.00 69.00 96 PRO A CA 1
ATOM 724 C C . PRO A 1 96 ? 20.756 -9.105 -44.638 1.00 69.00 96 PRO A C 1
ATOM 726 O O . PRO A 1 96 ? 21.740 -8.365 -44.570 1.00 69.00 96 PRO A O 1
ATOM 729 N N . VAL A 1 97 ? 20.731 -10.203 -45.393 1.00 66.75 97 VAL A N 1
ATOM 730 C CA . VAL A 1 97 ? 21.826 -10.560 -46.297 1.00 66.75 97 VAL A CA 1
ATOM 731 C C . VAL A 1 97 ? 21.945 -9.443 -47.331 1.00 66.75 97 VAL A C 1
ATOM 733 O O . VAL A 1 97 ? 21.018 -9.210 -48.106 1.00 66.75 97 VAL A O 1
ATOM 736 N N . LEU A 1 98 ? 23.067 -8.722 -47.310 1.00 63.47 98 LEU A N 1
ATOM 737 C CA . LEU A 1 98 ? 23.356 -7.686 -48.296 1.00 63.47 98 LEU A CA 1
ATOM 738 C C . LEU A 1 98 ? 23.508 -8.363 -49.663 1.00 63.47 98 LEU A C 1
ATOM 740 O O . LEU A 1 98 ? 24.380 -9.214 -49.839 1.00 63.47 98 LEU A O 1
ATOM 744 N N . TYR A 1 99 ? 22.625 -8.015 -50.600 1.00 54.88 99 TYR A N 1
ATOM 745 C CA . TYR A 1 99 ? 22.670 -8.484 -51.982 1.00 54.88 99 TYR A CA 1
ATOM 746 C C . TYR A 1 99 ? 22.892 -7.279 -52.911 1.00 54.88 99 TYR A C 1
ATOM 748 O O . TYR A 1 99 ? 22.121 -6.320 -52.822 1.00 54.88 99 TYR A O 1
ATOM 756 N N . PRO A 1 100 ? 23.903 -7.297 -53.799 1.00 60.88 100 PRO A N 1
ATOM 757 C CA . PRO A 1 100 ? 24.835 -8.398 -54.058 1.00 60.88 100 PRO A CA 1
ATOM 758 C C . PRO A 1 100 ? 25.826 -8.644 -52.902 1.00 60.88 100 PRO A C 1
ATOM 760 O O . PRO A 1 100 ? 26.127 -7.714 -52.146 1.00 60.88 100 PRO A O 1
ATOM 763 N N . PRO A 1 101 ? 26.331 -9.886 -52.749 1.00 61.31 101 PRO A N 1
ATOM 764 C CA . PRO A 1 101 ? 27.375 -10.187 -51.781 1.00 61.31 101 PRO A CA 1
ATOM 765 C C . PRO A 1 101 ? 28.587 -9.294 -52.048 1.00 61.31 101 PRO A C 1
ATOM 767 O O . PRO A 1 101 ? 29.035 -9.118 -53.179 1.00 61.31 101 PRO A O 1
ATOM 770 N N . ILE A 1 102 ? 29.100 -8.688 -50.986 1.00 64.56 102 ILE A N 1
ATOM 771 C CA . ILE A 1 102 ? 30.241 -7.787 -51.063 1.00 64.56 102 ILE A CA 1
ATOM 772 C C . ILE A 1 102 ? 31.491 -8.634 -51.340 1.00 64.56 102 ILE A C 1
ATOM 774 O O . ILE A 1 102 ? 32.090 -9.186 -50.422 1.00 64.56 102 ILE A O 1
ATOM 778 N N . GLU A 1 103 ? 31.876 -8.750 -52.608 1.00 61.38 103 GLU A N 1
ATOM 779 C CA . GLU A 1 103 ? 33.067 -9.508 -53.025 1.00 61.38 103 GLU A CA 1
ATOM 780 C C . GLU A 1 103 ? 34.381 -8.732 -52.795 1.00 61.38 103 GLU A C 1
ATOM 782 O O . GLU A 1 103 ? 35.444 -9.332 -52.643 1.00 61.38 103 GLU A O 1
ATOM 787 N N . ASN A 1 104 ? 34.314 -7.399 -52.682 1.00 65.00 104 ASN A N 1
ATOM 788 C CA . ASN A 1 104 ? 35.477 -6.519 -52.524 1.00 65.00 104 ASN A CA 1
ATOM 789 C C . ASN A 1 104 ? 35.608 -5.948 -51.103 1.00 65.00 104 ASN A C 1
ATOM 791 O O . ASN A 1 104 ? 34.620 -5.703 -50.414 1.00 65.00 104 ASN A O 1
ATOM 795 N N . LYS A 1 105 ? 36.844 -5.672 -50.659 1.00 66.56 105 LYS A N 1
ATOM 796 C CA . LYS A 1 105 ? 37.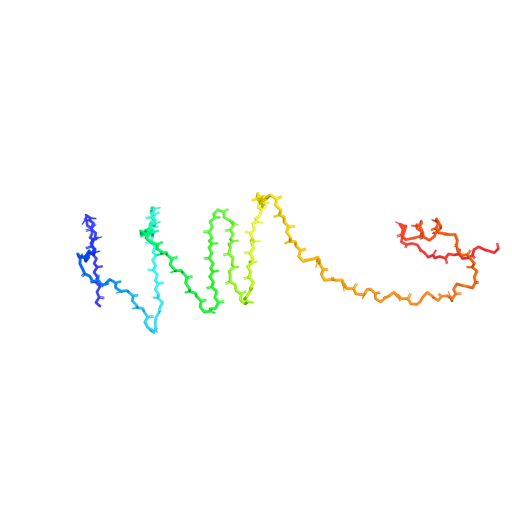119 -5.057 -49.347 1.00 66.56 105 LYS A CA 1
ATOM 797 C C . LYS A 1 105 ? 36.417 -3.696 -49.231 1.00 66.56 105 LYS A C 1
ATOM 799 O O . LYS A 1 105 ? 36.866 -2.716 -49.817 1.00 66.56 105 LYS A O 1
ATOM 804 N N . ILE A 1 106 ? 35.351 -3.620 -48.436 1.00 72.62 106 ILE A N 1
ATOM 805 C CA . ILE A 1 106 ? 34.723 -2.347 -48.061 1.00 72.62 106 ILE A CA 1
ATOM 806 C C . ILE A 1 106 ? 35.588 -1.627 -47.026 1.00 72.62 106 ILE A C 1
ATOM 808 O O . ILE A 1 106 ? 36.036 -2.210 -46.038 1.00 72.62 106 ILE A O 1
ATOM 812 N N . CYS A 1 107 ? 35.778 -0.323 -47.216 1.00 74.94 107 CYS A N 1
ATOM 813 C CA . CYS A 1 107 ? 36.332 0.553 -46.193 1.00 74.94 107 CYS A CA 1
ATOM 814 C C . CYS A 1 107 ? 35.380 0.636 -44.987 1.00 74.94 107 CYS A C 1
ATOM 816 O O . CYS A 1 107 ? 34.240 1.077 -45.125 1.00 74.94 107 CYS A O 1
ATOM 818 N N . ILE A 1 108 ? 35.859 0.278 -43.787 1.00 78.31 108 ILE A N 1
ATOM 819 C CA . ILE A 1 108 ? 35.112 0.426 -42.519 1.00 78.31 108 ILE A CA 1
ATOM 820 C C . ILE A 1 108 ? 34.522 1.845 -42.365 1.00 78.31 108 ILE A C 1
ATOM 822 O O . ILE A 1 108 ? 33.343 1.952 -42.026 1.00 78.31 108 ILE A O 1
ATOM 826 N N . PRO A 1 109 ? 35.250 2.938 -42.682 1.00 79.06 109 PRO A N 1
ATOM 827 C CA . PRO A 1 109 ? 34.670 4.282 -42.646 1.00 79.06 109 PRO A CA 1
ATOM 828 C C . PRO A 1 109 ? 33.479 4.481 -43.595 1.00 79.06 109 PRO A C 1
ATOM 830 O O . PRO A 1 109 ? 32.545 5.203 -43.263 1.00 79.06 109 PRO A O 1
ATOM 833 N N . CYS A 1 110 ? 33.484 3.833 -44.759 1.00 74.56 110 CYS A N 1
ATOM 834 C CA . CYS A 1 110 ? 32.411 3.935 -45.746 1.00 74.56 110 CYS A CA 1
ATOM 835 C C . CYS A 1 110 ? 31.155 3.201 -45.277 1.00 74.56 110 CYS A C 1
ATOM 837 O O . CYS A 1 110 ? 30.054 3.728 -45.406 1.00 74.56 110 CYS A O 1
ATOM 839 N N . LEU A 1 111 ? 31.332 2.032 -44.651 1.00 77.44 111 LEU A N 1
ATOM 840 C CA . LEU A 1 111 ? 30.242 1.302 -44.008 1.00 77.44 111 LEU A CA 1
ATOM 841 C C . LEU A 1 111 ? 29.612 2.131 -42.883 1.00 77.44 111 LEU A C 1
ATOM 843 O O . LEU A 1 111 ? 28.396 2.283 -42.831 1.00 77.44 111 LEU A O 1
ATOM 847 N N . LEU A 1 112 ? 30.439 2.715 -42.012 1.00 80.19 112 LEU A N 1
ATOM 848 C CA . LEU A 1 112 ? 29.953 3.562 -40.921 1.00 80.19 112 LEU A CA 1
ATOM 849 C C . LEU A 1 112 ? 29.202 4.791 -41.446 1.00 80.19 112 LEU A C 1
ATOM 851 O O . LEU A 1 112 ? 28.161 5.144 -40.897 1.00 80.19 112 LEU A O 1
ATOM 855 N N . LYS A 1 113 ? 29.681 5.406 -42.532 1.00 79.44 113 LYS A N 1
ATOM 856 C CA . LYS A 1 113 ? 29.027 6.561 -43.154 1.00 79.44 113 LYS A CA 1
ATOM 857 C C . LYS A 1 113 ? 27.689 6.197 -43.804 1.00 79.44 113 LYS A C 1
ATOM 859 O O . LYS A 1 113 ? 26.737 6.959 -43.660 1.00 79.44 113 LYS A O 1
ATOM 864 N N . ALA A 1 114 ? 27.598 5.039 -44.458 1.00 75.38 114 ALA A N 1
ATOM 865 C CA . ALA A 1 114 ? 26.352 4.529 -45.031 1.00 75.38 114 ALA A CA 1
ATOM 866 C C . ALA A 1 114 ? 25.313 4.212 -43.943 1.00 75.38 114 ALA A C 1
ATOM 868 O O . ALA A 1 114 ? 24.166 4.630 -44.059 1.00 75.38 114 ALA A O 1
ATOM 869 N N . ILE A 1 115 ? 25.729 3.577 -42.838 1.00 78.12 115 ILE A N 1
ATOM 870 C CA . ILE A 1 115 ? 24.858 3.311 -41.679 1.00 78.12 115 ILE A CA 1
ATOM 871 C C . ILE A 1 115 ? 24.350 4.620 -41.064 1.00 78.12 115 ILE A C 1
ATOM 873 O O . ILE A 1 115 ? 23.164 4.749 -40.78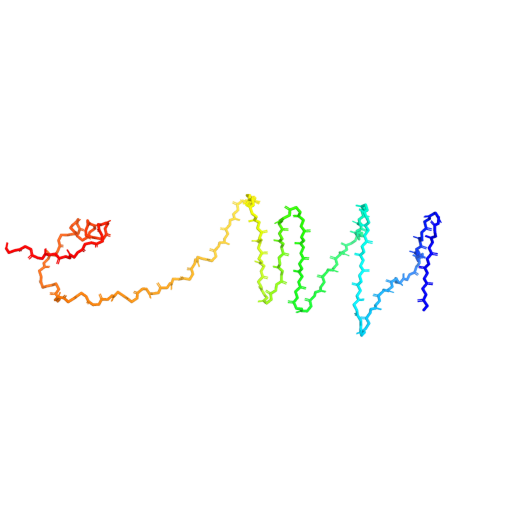0 1.00 78.12 115 ILE A O 1
ATOM 877 N N . GLN A 1 116 ? 25.231 5.607 -40.875 1.00 80.06 116 GLN A N 1
ATOM 878 C CA . GLN A 1 116 ? 24.849 6.911 -40.320 1.00 80.06 116 GLN A CA 1
ATOM 879 C C . GLN A 1 116 ? 23.907 7.698 -41.237 1.00 80.06 116 GLN A C 1
ATOM 881 O O . GLN A 1 116 ? 23.089 8.468 -40.744 1.00 80.06 116 GLN A O 1
ATOM 886 N N . SER A 1 117 ? 24.027 7.505 -42.551 1.00 76.81 117 SER A N 1
ATOM 887 C CA . SER A 1 117 ? 23.254 8.237 -43.564 1.00 76.81 117 SER A CA 1
ATOM 888 C C . SER A 1 117 ? 22.014 7.469 -44.042 1.00 76.81 117 SER A C 1
ATOM 890 O O . SER A 1 117 ? 21.246 8.000 -44.834 1.00 76.81 117 SER A O 1
ATOM 892 N N . ASN A 1 118 ? 21.797 6.244 -43.542 1.00 72.19 118 ASN A N 1
ATOM 893 C CA . ASN A 1 118 ? 20.748 5.316 -43.975 1.00 72.19 118 ASN A CA 1
ATOM 894 C C . ASN A 1 118 ? 20.738 5.072 -45.501 1.00 72.19 118 ASN A C 1
ATOM 896 O O . ASN A 1 118 ? 19.678 4.974 -46.117 1.00 72.19 118 ASN A O 1
ATOM 900 N N . ASP A 1 119 ? 21.932 5.002 -46.094 1.00 70.56 119 ASP A N 1
ATOM 901 C CA . ASP A 1 119 ? 22.161 4.945 -47.541 1.00 70.56 119 ASP A CA 1
ATOM 902 C C . ASP A 1 119 ? 22.586 3.546 -48.015 1.00 70.56 119 ASP A C 1
ATOM 904 O O . ASP A 1 119 ? 23.120 2.733 -47.254 1.00 70.56 119 ASP A O 1
ATOM 908 N N . GLY A 1 120 ? 22.390 3.274 -49.308 1.00 64.81 120 GLY A N 1
ATOM 909 C CA . GLY A 1 120 ? 22.866 2.049 -49.952 1.00 64.81 120 GLY A CA 1
ATOM 910 C C . GLY A 1 120 ? 24.390 2.030 -50.124 1.00 64.81 120 GLY A C 1
ATOM 911 O O . GLY A 1 120 ? 25.008 3.036 -50.470 1.00 64.81 120 GLY A O 1
ATOM 912 N N . ILE A 1 121 ? 25.015 0.867 -49.923 1.00 65.12 121 ILE A N 1
ATOM 913 C CA . ILE A 1 121 ? 26.442 0.677 -50.211 1.00 65.12 121 ILE A CA 1
ATOM 914 C C . ILE A 1 121 ? 26.617 0.576 -51.731 1.00 65.12 121 ILE A C 1
ATOM 916 O O . ILE A 1 121 ? 26.344 -0.466 -52.322 1.00 65.12 121 ILE A O 1
ATOM 920 N N . VAL A 1 122 ? 27.093 1.645 -52.367 1.00 59.16 122 VAL A N 1
ATOM 921 C CA . VAL A 1 122 ? 27.488 1.618 -53.781 1.00 59.16 122 VAL A CA 1
ATOM 922 C C . VAL A 1 122 ? 28.960 1.221 -53.897 1.00 59.16 122 VAL A C 1
ATOM 924 O O . VAL A 1 122 ? 29.847 1.908 -53.390 1.00 59.16 122 VAL A O 1
ATOM 927 N N . GLN A 1 123 ? 29.239 0.089 -54.544 1.00 53.53 123 GLN A N 1
ATOM 928 C CA . GLN A 1 123 ? 30.593 -0.226 -54.997 1.00 53.53 123 GLN A CA 1
ATOM 929 C C . GLN A 1 123 ? 30.872 0.664 -56.211 1.00 53.53 123 GLN A C 1
ATOM 931 O O . GLN A 1 123 ? 30.301 0.460 -57.279 1.00 53.53 123 GLN A O 1
ATOM 936 N N . GLY A 1 124 ? 31.672 1.712 -56.014 1.00 52.69 124 GLY A N 1
ATOM 937 C CA . GLY A 1 124 ? 32.173 2.523 -57.121 1.00 52.69 124 GLY A CA 1
ATOM 938 C C . GLY A 1 124 ? 33.007 1.660 -58.070 1.00 52.69 124 GLY A C 1
ATOM 939 O O . GLY A 1 124 ? 33.758 0.803 -57.601 1.00 52.69 124 GLY A O 1
ATOM 940 N N . ALA A 1 125 ? 32.807 1.874 -59.373 1.00 37.56 125 ALA A N 1
ATOM 941 C CA . ALA A 1 125 ? 33.579 1.280 -60.464 1.00 37.56 125 ALA A CA 1
ATOM 942 C C . ALA A 1 125 ? 35.077 1.605 -60.375 1.00 37.56 125 ALA A C 1
ATOM 944 O O . ALA A 1 125 ? 35.411 2.710 -59.881 1.00 37.56 125 ALA A O 1
#

pLDDT: mean 84.89, std 13.68, range [37.56, 97.06]

Sequence (125 aa):
MGVFAQHGKLSLISAQGPVQFQAQNGVMHLSAEQKLTLISAKELLLAGRKRIRLVGGGSSIIIEQGQIKYETAGTYTRKARRLDTEGGASQRIEMPVLYPPIENKICIPCLLKAIQSNDGIVQGA

Foldseek 3Di:
DDDDDPDDDDDDDDPDDDDDDDDPPDDDDDDDPPDDDDDDPPDDDDDDPAWDWDDDPQWIWIDGPNDIDTDHPDDDDDDDPDDDDPDPPDDPDPDPQDPPHDPDDDDPVLVVVCVVVVHDDDDDD

Radius of gyration: 29.96 Å; chains: 1; bounding box: 63×27×85 Å